Protein AF-A0A2V8K8G1-F1 (afdb_monomer_lite)

Sequence (118 aa):
LALARTTSTSCVRAWPLLHRAIEIDPKHADTQRRMADCYLKEGRVREAESMYRQAAQSIPNPDAMLYFMWGVSLENSGQSTEAVAAYERAALIEPDNPFVQQKLNALRTVTGRHLENR

pLDDT: mean 84.21, std 14.48, range [38.69, 94.62]

Secondary structure (DSSP, 8-state):
--HHHHHHHHHHHHHHHHHHHHHH-TT-HHHHHHHHHHHHHTT-HHHHHHHHHHHHHHSSS--HHHHHHHHHHHHHTT-HHHHHHHHHHHHHH-TT-HHHHHHHHHHHHHHHHHHTT-

Structure (mmCIF, N/CA/C/O backbone):
data_AF-A0A2V8K8G1-F1
#
_entry.id   AF-A0A2V8K8G1-F1
#
loop_
_atom_site.group_PDB
_atom_site.id
_atom_site.type_symbol
_atom_site.label_atom_id
_atom_site.label_alt_id
_atom_site.label_comp_id
_atom_site.label_asym_id
_atom_site.label_entity_id
_atom_site.label_seq_id
_atom_site.pdbx_PDB_ins_code
_atom_site.Cartn_x
_atom_site.Cartn_y
_atom_site.Cartn_z
_atom_site.occupancy
_atom_site.B_iso_or_equiv
_atom_site.auth_seq_id
_atom_site.auth_comp_id
_atom_site.auth_asym_id
_atom_site.auth_atom_id
_atom_site.pdbx_PDB_model_num
ATOM 1 N N . LEU A 1 1 ? 12.263 1.543 20.797 1.00 47.72 1 LEU A N 1
ATOM 2 C CA . LEU A 1 1 ? 13.186 2.252 19.869 1.00 47.72 1 LEU A CA 1
ATOM 3 C C . LEU A 1 1 ? 13.856 1.355 18.803 1.00 47.72 1 LEU A C 1
ATOM 5 O O . LEU A 1 1 ? 14.581 1.882 17.972 1.00 47.72 1 LEU A O 1
ATOM 9 N N . ALA A 1 2 ? 13.610 0.035 18.750 1.00 45.12 2 ALA A N 1
ATOM 10 C CA . ALA A 1 2 ? 14.300 -0.865 17.808 1.00 45.12 2 ALA A CA 1
ATOM 11 C C . ALA A 1 2 ? 13.682 -0.951 16.392 1.00 45.12 2 ALA A C 1
ATOM 13 O O . ALA A 1 2 ? 14.391 -1.288 15.449 1.00 45.12 2 ALA A O 1
ATOM 14 N N . LEU A 1 3 ? 12.396 -0.617 16.220 1.00 49.94 3 LEU A N 1
ATOM 15 C CA . LEU A 1 3 ? 11.688 -0.817 14.946 1.00 49.94 3 LEU A CA 1
ATOM 16 C C . LEU A 1 3 ? 12.082 0.197 13.858 1.00 49.94 3 LEU A C 1
ATOM 18 O O . LEU A 1 3 ? 12.199 -0.182 12.702 1.00 49.94 3 LEU A O 1
ATOM 22 N N . ALA A 1 4 ? 12.382 1.451 14.217 1.00 46.22 4 ALA A N 1
ATOM 23 C CA . ALA A 1 4 ? 12.773 2.481 13.244 1.00 46.22 4 ALA A CA 1
ATOM 24 C C . ALA A 1 4 ? 14.161 2.235 12.610 1.00 46.22 4 ALA A C 1
ATOM 26 O O . ALA A 1 4 ? 14.406 2.612 11.467 1.00 46.22 4 ALA A O 1
ATOM 27 N N . ARG A 1 5 ? 15.082 1.573 13.332 1.00 49.53 5 ARG A N 1
ATOM 28 C CA . ARG A 1 5 ? 16.431 1.256 12.820 1.00 49.53 5 ARG A CA 1
ATOM 29 C C . ARG A 1 5 ? 16.427 0.068 11.855 1.00 49.53 5 ARG A C 1
ATOM 31 O O . ARG A 1 5 ? 17.171 0.075 10.877 1.00 49.53 5 ARG A O 1
ATOM 38 N N . THR A 1 6 ? 15.588 -0.939 12.087 1.00 52.19 6 THR A N 1
ATOM 39 C CA . THR A 1 6 ? 15.515 -2.124 11.218 1.00 52.19 6 THR A CA 1
ATOM 40 C C . THR A 1 6 ? 14.727 -1.856 9.936 1.00 52.19 6 THR A C 1
ATOM 42 O O . THR A 1 6 ? 15.119 -2.338 8.873 1.00 52.19 6 THR A O 1
ATOM 45 N N . THR A 1 7 ? 13.676 -1.030 9.991 1.00 52.06 7 THR A N 1
ATOM 46 C CA . THR A 1 7 ? 12.877 -0.668 8.808 1.00 52.06 7 THR A CA 1
ATOM 47 C C . THR A 1 7 ? 13.649 0.218 7.834 1.00 52.06 7 THR A C 1
ATOM 49 O O . THR A 1 7 ? 13.646 -0.072 6.638 1.00 52.06 7 THR A O 1
ATOM 52 N N . SER A 1 8 ? 14.398 1.206 8.342 1.00 58.44 8 SER A N 1
ATOM 53 C CA . SER A 1 8 ? 15.313 2.033 7.539 1.00 58.44 8 SER A CA 1
ATOM 54 C C . SER A 1 8 ? 16.374 1.180 6.825 1.00 58.44 8 SER A C 1
ATOM 56 O O . SER A 1 8 ? 16.644 1.374 5.642 1.00 58.44 8 SER A O 1
ATOM 58 N N . THR A 1 9 ? 16.891 0.139 7.486 1.00 64.12 9 THR A N 1
ATOM 59 C CA . THR A 1 9 ? 17.908 -0.756 6.903 1.00 64.12 9 THR A CA 1
ATOM 60 C C . THR A 1 9 ? 17.389 -1.536 5.685 1.00 64.12 9 THR A C 1
ATOM 62 O O . THR A 1 9 ? 18.136 -1.769 4.732 1.00 64.12 9 THR A O 1
ATOM 65 N N . SER A 1 10 ? 16.108 -1.926 5.680 1.00 72.69 10 SER A N 1
ATOM 66 C CA . SER A 1 10 ? 15.501 -2.642 4.549 1.00 72.69 10 SER A CA 1
ATOM 67 C C . SER A 1 10 ? 15.336 -1.747 3.321 1.00 72.69 10 SER A C 1
ATOM 69 O O . SER A 1 10 ? 15.586 -2.205 2.209 1.00 72.69 10 SER A O 1
ATOM 71 N N . CYS A 1 11 ? 14.924 -0.493 3.510 1.00 80.25 11 CYS A N 1
ATOM 72 C CA . CYS A 1 11 ? 14.713 0.460 2.418 1.00 80.25 11 CYS A CA 1
ATOM 73 C C . CYS A 1 11 ? 16.043 0.908 1.814 1.00 80.25 11 CYS A C 1
ATOM 75 O O . CYS A 1 11 ? 16.190 0.901 0.598 1.00 80.25 11 CYS A O 1
ATOM 77 N N . VAL A 1 12 ? 17.057 1.161 2.649 1.00 81.50 12 VAL A N 1
ATOM 78 C CA . VAL A 1 12 ? 18.416 1.515 2.200 1.00 81.50 12 VAL A CA 1
ATOM 79 C C . VAL A 1 12 ? 19.011 0.448 1.275 1.00 81.50 12 VAL A C 1
ATOM 81 O O . VAL A 1 12 ? 19.647 0.782 0.280 1.00 81.50 12 VAL A O 1
ATOM 84 N N . ARG A 1 13 ? 18.775 -0.840 1.556 1.00 85.75 13 ARG A N 1
ATOM 85 C CA . ARG A 1 13 ? 19.221 -1.937 0.677 1.00 85.75 13 ARG A CA 1
ATOM 86 C C . ARG A 1 13 ? 18.334 -2.124 -0.556 1.00 85.75 13 ARG A C 1
ATOM 88 O O . ARG A 1 13 ? 18.828 -2.580 -1.582 1.00 85.75 13 ARG A O 1
ATOM 95 N N . ALA A 1 14 ? 17.045 -1.801 -0.458 1.00 86.75 14 ALA A N 1
ATOM 96 C CA . ALA A 1 14 ? 16.099 -1.936 -1.562 1.00 86.75 14 ALA A CA 1
ATOM 97 C C . ALA A 1 14 ? 16.229 -0.803 -2.593 1.00 86.75 14 ALA A C 1
ATOM 99 O O . ALA A 1 14 ? 16.064 -1.060 -3.782 1.00 86.75 14 ALA A O 1
ATOM 100 N N . TRP A 1 15 ? 16.565 0.420 -2.167 1.00 88.31 15 TRP A N 1
ATOM 101 C CA . TRP A 1 15 ? 16.602 1.609 -3.024 1.00 88.31 15 TRP A CA 1
ATOM 102 C C . TRP A 1 15 ? 17.427 1.437 -4.308 1.00 88.31 15 TRP A C 1
ATOM 104 O O . TRP A 1 15 ? 16.875 1.699 -5.376 1.00 88.31 15 TRP A O 1
ATOM 114 N N . PRO A 1 16 ? 18.683 0.944 -4.276 1.00 91.31 16 PRO A N 1
ATOM 115 C CA . PRO A 1 16 ? 19.468 0.763 -5.499 1.00 91.31 16 PRO A CA 1
ATOM 116 C C . PRO A 1 16 ? 18.820 -0.212 -6.491 1.00 91.31 16 PRO A C 1
ATOM 118 O O . PRO A 1 16 ? 18.868 0.000 -7.700 1.00 91.31 16 PRO A O 1
ATOM 121 N N . LEU A 1 17 ? 18.189 -1.275 -5.981 1.00 92.19 17 LEU A N 1
ATOM 122 C CA . LEU A 1 17 ? 17.514 -2.276 -6.808 1.00 92.19 17 LEU A CA 1
ATOM 123 C C . LEU A 1 17 ? 16.221 -1.722 -7.407 1.00 92.19 17 LEU A C 1
ATOM 125 O O . LEU A 1 17 ? 15.957 -1.942 -8.584 1.00 92.19 17 LEU A O 1
ATOM 129 N N . LEU A 1 18 ? 15.443 -0.980 -6.617 1.00 91.88 18 LEU A N 1
ATOM 130 C CA . LEU A 1 18 ? 14.206 -0.348 -7.071 1.00 91.88 18 LEU A CA 1
ATOM 131 C C . LEU A 1 18 ? 14.477 0.745 -8.112 1.00 91.88 18 LEU A C 1
ATOM 133 O O . LEU A 1 18 ? 13.767 0.808 -9.110 1.00 91.88 18 LEU A O 1
ATOM 137 N N . HIS A 1 19 ? 15.536 1.541 -7.933 1.00 91.50 19 HIS A N 1
ATOM 138 C CA . HIS A 1 19 ? 15.963 2.526 -8.929 1.00 91.50 19 HIS A CA 1
ATOM 139 C C . HIS A 1 19 ? 16.364 1.869 -10.250 1.00 91.50 19 HIS A C 1
ATOM 141 O O . HIS A 1 19 ? 15.896 2.273 -11.308 1.00 91.50 19 HIS A O 1
ATOM 147 N N . ARG A 1 20 ? 17.149 0.791 -10.202 1.00 92.62 20 ARG A N 1
ATOM 148 C CA . ARG A 1 20 ? 17.493 0.058 -11.423 1.00 92.62 20 ARG A CA 1
ATOM 149 C C . ARG A 1 20 ? 16.270 -0.595 -12.073 1.00 92.62 20 ARG A C 1
ATOM 151 O O . ARG A 1 20 ? 16.172 -0.642 -13.293 1.00 92.62 20 ARG A O 1
ATOM 158 N N . ALA A 1 21 ? 15.333 -1.104 -11.274 1.00 91.19 21 ALA A N 1
ATOM 159 C CA . ALA A 1 21 ? 14.112 -1.717 -11.787 1.00 91.19 21 ALA A CA 1
ATOM 160 C C . ALA A 1 21 ? 13.202 -0.6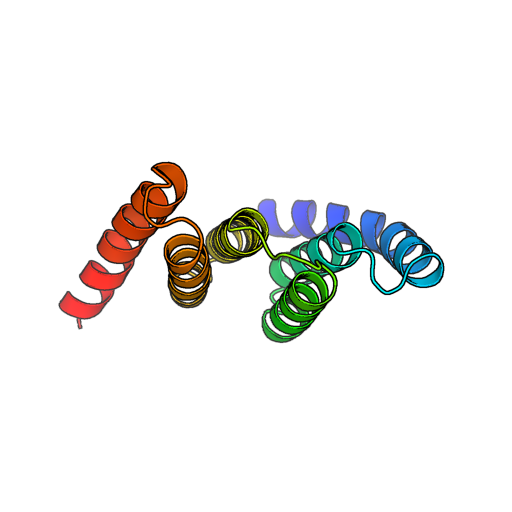93 -12.483 1.00 91.19 21 ALA A C 1
ATOM 162 O O . ALA A 1 21 ? 12.670 -0.997 -13.547 1.00 91.19 21 ALA A O 1
ATOM 163 N N . ILE A 1 22 ? 13.058 0.517 -11.928 1.00 90.56 22 ILE A N 1
ATOM 164 C CA . ILE A 1 22 ? 12.237 1.572 -12.541 1.00 90.56 22 ILE A CA 1
ATOM 165 C C . ILE A 1 22 ? 12.911 2.199 -13.771 1.00 90.56 22 ILE A C 1
ATOM 167 O O . ILE A 1 22 ? 12.218 2.700 -14.646 1.00 90.56 22 ILE A O 1
ATOM 171 N N . GLU A 1 23 ? 14.243 2.142 -13.882 1.00 91.88 23 GLU A N 1
ATOM 172 C CA . GLU A 1 23 ? 14.957 2.497 -15.120 1.00 91.88 23 GLU A CA 1
ATOM 173 C C . GLU A 1 23 ? 14.677 1.504 -16.259 1.00 91.88 23 GLU A C 1
ATOM 175 O O . GLU A 1 23 ? 14.592 1.907 -17.417 1.00 91.88 23 GLU A O 1
ATOM 180 N N . ILE A 1 24 ? 14.532 0.214 -15.937 1.00 93.56 24 ILE A N 1
ATOM 181 C CA . ILE A 1 24 ? 14.247 -0.846 -16.917 1.00 93.56 24 ILE A CA 1
ATOM 182 C C . ILE A 1 24 ? 12.778 -0.807 -17.351 1.00 93.56 24 ILE A C 1
ATOM 184 O O . ILE A 1 24 ? 12.490 -0.862 -18.544 1.00 93.56 24 ILE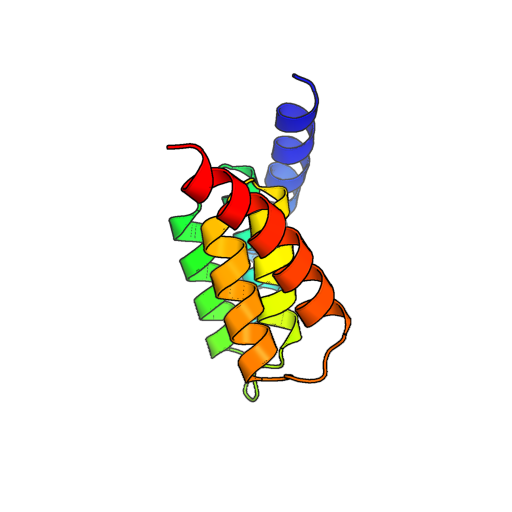 A O 1
ATOM 188 N N . ASP A 1 25 ? 11.857 -0.716 -16.390 1.00 89.69 25 ASP A N 1
ATOM 189 C CA . ASP A 1 25 ? 10.423 -0.574 -16.644 1.00 89.69 25 ASP A CA 1
ATOM 190 C C . ASP A 1 25 ? 9.825 0.515 -15.735 1.00 89.69 25 ASP A C 1
ATOM 192 O O . ASP A 1 25 ? 9.426 0.245 -14.593 1.00 89.69 25 ASP A O 1
ATOM 196 N N . PRO A 1 26 ? 9.717 1.757 -16.245 1.00 87.50 26 PRO A N 1
ATOM 197 C CA . PRO A 1 26 ? 9.175 2.884 -15.491 1.00 87.50 26 PRO A CA 1
ATOM 198 C C . PRO A 1 26 ? 7.714 2.725 -15.074 1.00 87.50 26 PRO A C 1
ATOM 200 O O . PRO A 1 26 ? 7.258 3.457 -14.196 1.00 87.50 26 PRO A O 1
ATOM 203 N N . LYS A 1 27 ? 6.971 1.809 -15.707 1.00 88.81 27 LYS A N 1
ATOM 204 C CA . LYS A 1 27 ? 5.551 1.549 -15.441 1.00 88.81 27 LYS A CA 1
ATOM 205 C C . LYS A 1 27 ? 5.342 0.239 -14.683 1.00 88.81 27 LYS A C 1
ATOM 207 O O . LYS A 1 27 ? 4.208 -0.217 -14.546 1.00 88.81 27 LYS A O 1
ATOM 212 N N . HIS A 1 28 ? 6.404 -0.366 -14.147 1.00 90.44 28 HIS A N 1
ATOM 213 C CA . HIS A 1 28 ? 6.243 -1.569 -13.348 1.00 90.44 28 HIS A CA 1
ATOM 214 C C . HIS A 1 28 ? 5.550 -1.247 -12.017 1.00 90.44 28 HIS A C 1
ATOM 216 O O . HIS A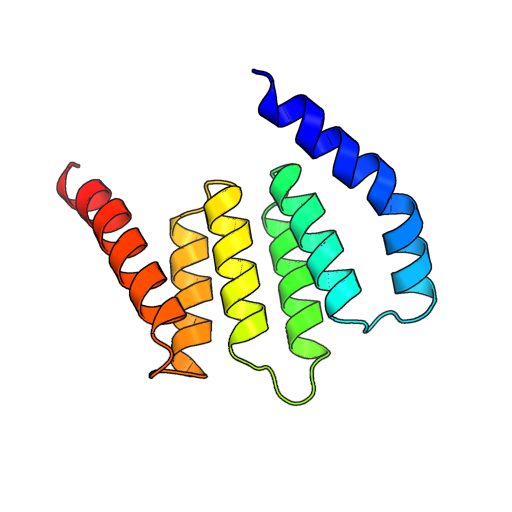 1 28 ? 6.168 -0.730 -11.080 1.00 90.44 28 HIS A O 1
ATOM 222 N N . ALA A 1 29 ? 4.262 -1.583 -11.925 1.00 90.06 29 ALA A N 1
ATOM 223 C CA . ALA A 1 29 ? 3.425 -1.259 -10.773 1.00 90.06 29 ALA A CA 1
ATOM 224 C C . ALA A 1 29 ? 3.988 -1.812 -9.451 1.00 90.06 29 ALA A C 1
ATOM 226 O O . ALA A 1 29 ? 3.932 -1.125 -8.432 1.00 90.06 29 ALA A O 1
ATOM 227 N N . ASP A 1 30 ? 4.594 -3.009 -9.451 1.00 89.44 30 ASP A N 1
ATOM 228 C CA . ASP A 1 30 ? 5.184 -3.586 -8.234 1.00 89.44 30 ASP A CA 1
ATOM 229 C C 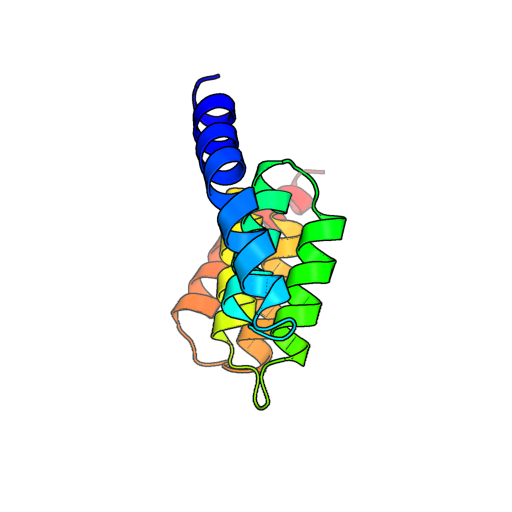. ASP A 1 30 ? 6.435 -2.820 -7.776 1.00 89.44 30 ASP A C 1
ATOM 231 O O . ASP A 1 30 ? 6.622 -2.612 -6.576 1.00 89.44 30 ASP A O 1
ATOM 235 N N . THR A 1 31 ? 7.264 -2.333 -8.709 1.00 92.44 31 THR A N 1
ATOM 236 C CA . THR A 1 31 ? 8.417 -1.479 -8.374 1.00 92.44 31 THR A CA 1
ATOM 237 C C . THR A 1 31 ? 7.942 -0.185 -7.728 1.00 92.44 31 THR A C 1
ATOM 239 O O . THR A 1 31 ? 8.403 0.164 -6.640 1.00 92.44 31 THR A O 1
ATOM 242 N N . GLN A 1 32 ? 6.983 0.498 -8.357 1.00 93.12 32 GLN A N 1
ATOM 243 C CA . GLN A 1 32 ? 6.420 1.748 -7.844 1.00 93.12 32 GLN A CA 1
ATOM 244 C C . GLN A 1 32 ? 5.786 1.542 -6.460 1.00 93.12 32 GLN A C 1
ATOM 246 O O . GLN A 1 32 ? 6.075 2.288 -5.525 1.00 93.12 32 GLN A O 1
ATOM 251 N N . ARG A 1 33 ? 5.018 0.461 -6.276 1.00 93.25 33 ARG A N 1
ATOM 252 C CA . ARG A 1 33 ? 4.440 0.064 -4.984 1.00 93.25 33 ARG A CA 1
ATOM 253 C C . ARG A 1 33 ? 5.510 -0.151 -3.905 1.00 93.25 33 ARG A C 1
ATOM 255 O O . ARG A 1 33 ? 5.379 0.350 -2.792 1.00 93.25 33 ARG A O 1
ATOM 262 N N . ARG A 1 34 ? 6.603 -0.853 -4.219 1.00 92.25 34 ARG A N 1
ATOM 263 C CA . ARG A 1 34 ? 7.712 -1.083 -3.271 1.00 92.25 34 ARG A CA 1
ATOM 264 C C . ARG A 1 34 ? 8.475 0.194 -2.921 1.00 92.25 34 ARG A C 1
ATOM 2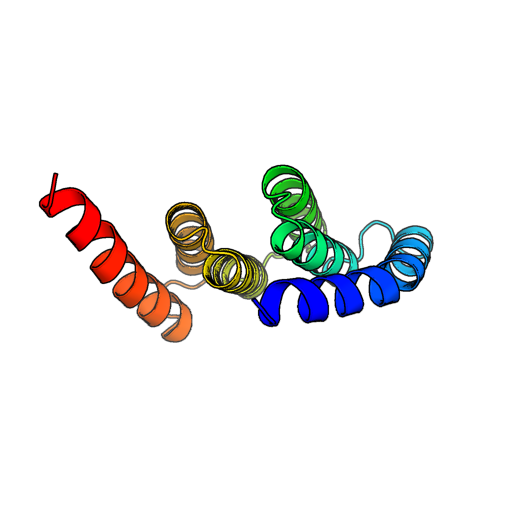66 O O . ARG A 1 34 ? 8.909 0.337 -1.778 1.00 92.25 34 ARG A O 1
ATOM 273 N N . MET A 1 35 ? 8.642 1.116 -3.870 1.00 93.12 35 MET A N 1
ATOM 274 C CA . MET A 1 35 ? 9.206 2.444 -3.591 1.00 93.12 35 MET A CA 1
ATOM 275 C C . MET A 1 35 ? 8.277 3.234 -2.662 1.00 93.12 35 MET A C 1
ATOM 277 O O . MET A 1 35 ? 8.747 3.844 -1.703 1.00 93.12 35 MET A O 1
ATOM 281 N N . ALA A 1 36 ? 6.961 3.145 -2.873 1.00 93.25 36 ALA A N 1
ATOM 282 C CA . ALA A 1 36 ? 5.966 3.749 -1.995 1.00 93.25 36 ALA A CA 1
ATOM 283 C C . ALA A 1 36 ? 6.036 3.210 -0.557 1.00 93.25 36 ALA A C 1
ATOM 285 O O . ALA A 1 36 ? 6.042 3.987 0.396 1.00 93.25 36 ALA A O 1
ATOM 286 N N . ASP A 1 37 ? 6.167 1.890 -0.392 1.00 91.94 37 ASP A N 1
ATOM 287 C CA . ASP A 1 37 ? 6.356 1.258 0.921 1.00 91.94 37 ASP A CA 1
ATOM 288 C C . ASP A 1 37 ? 7.616 1.768 1.630 1.00 91.94 37 ASP A C 1
ATOM 290 O O . ASP A 1 37 ? 7.623 1.940 2.852 1.00 91.94 37 ASP A O 1
ATOM 294 N N . CYS A 1 38 ? 8.691 2.019 0.875 1.00 91.38 38 CYS A N 1
ATOM 295 C CA . CYS A 1 38 ? 9.911 2.601 1.426 1.00 91.38 38 CYS A CA 1
ATOM 296 C C . CYS A 1 38 ? 9.682 4.042 1.892 1.00 91.38 38 CYS A C 1
ATOM 298 O O . CYS A 1 38 ? 10.068 4.382 3.009 1.00 91.38 38 CYS A O 1
ATOM 300 N N . TYR A 1 39 ? 8.981 4.856 1.100 1.00 91.38 39 TYR A N 1
ATOM 301 C CA . TYR A 1 39 ? 8.619 6.214 1.500 1.00 91.38 39 TYR A CA 1
ATOM 302 C C . TYR A 1 39 ? 7.725 6.250 2.746 1.00 91.38 39 TYR A C 1
ATOM 304 O O . TYR A 1 39 ? 7.990 7.042 3.648 1.00 91.38 39 TYR A O 1
ATOM 312 N N . LEU A 1 40 ? 6.735 5.358 2.875 1.00 89.75 40 LEU A N 1
ATOM 313 C CA . LEU A 1 40 ? 5.908 5.276 4.090 1.00 89.75 40 LEU A CA 1
ATOM 314 C C . LEU A 1 40 ? 6.733 4.943 5.333 1.00 89.75 40 LEU A C 1
ATOM 316 O O . LEU A 1 40 ? 6.542 5.553 6.382 1.00 89.75 40 LEU A O 1
ATOM 320 N N . LYS A 1 41 ? 7.694 4.022 5.214 1.00 86.81 41 LYS A N 1
ATOM 321 C CA . LYS A 1 41 ? 8.609 3.680 6.314 1.00 86.81 41 LYS A CA 1
ATOM 322 C C . LYS A 1 41 ? 9.520 4.839 6.720 1.00 86.81 41 LYS A C 1
ATOM 324 O O . LYS A 1 41 ? 9.944 4.893 7.871 1.00 86.81 41 LYS A O 1
ATOM 329 N N . GLU A 1 42 ? 9.809 5.751 5.796 1.00 86.69 42 GLU A N 1
ATOM 330 C CA . GLU A 1 42 ? 10.547 6.995 6.044 1.00 86.69 42 GLU A CA 1
ATOM 331 C C . GLU A 1 42 ? 9.641 8.143 6.540 1.00 86.69 42 GLU A C 1
ATOM 333 O O . GLU A 1 42 ? 10.133 9.237 6.802 1.00 86.69 42 GLU A O 1
ATOM 338 N N . GLY A 1 43 ? 8.324 7.926 6.672 1.00 85.81 43 GLY A N 1
ATOM 339 C CA . GLY A 1 43 ? 7.347 8.963 7.035 1.00 85.81 43 GLY A CA 1
ATOM 340 C C . GLY A 1 43 ? 6.993 9.919 5.888 1.00 85.81 43 GLY A C 1
ATOM 341 O O . GLY A 1 43 ? 6.307 10.920 6.086 1.00 85.81 43 GLY A O 1
ATOM 342 N N . ARG A 1 44 ? 7.441 9.616 4.668 1.00 89.56 44 ARG A N 1
ATOM 343 C CA . ARG A 1 44 ? 7.256 10.420 3.454 1.00 89.56 44 ARG A CA 1
ATOM 344 C C . ARG A 1 44 ? 5.946 10.054 2.759 1.00 89.56 44 ARG A C 1
ATOM 346 O O . ARG A 1 44 ? 5.913 9.464 1.681 1.00 89.56 44 ARG A O 1
ATOM 353 N N . VAL A 1 45 ? 4.839 10.370 3.427 1.00 88.31 45 VAL A N 1
ATOM 354 C CA . VAL A 1 45 ? 3.492 9.924 3.028 1.00 88.31 45 VAL A CA 1
ATOM 355 C C . VAL A 1 45 ? 3.076 10.458 1.653 1.00 88.31 45 VAL A C 1
ATOM 357 O O . VAL A 1 45 ? 2.485 9.723 0.865 1.00 88.31 45 VAL A O 1
ATOM 360 N N . ARG A 1 46 ? 3.431 11.705 1.316 1.00 90.19 46 ARG A N 1
ATOM 361 C CA . ARG A 1 46 ? 3.068 12.319 0.024 1.00 90.19 46 ARG A CA 1
ATOM 362 C C . ARG A 1 46 ? 3.772 11.648 -1.153 1.00 90.19 46 ARG A C 1
ATOM 364 O O . ARG A 1 46 ? 3.156 11.397 -2.187 1.00 90.19 46 ARG A O 1
ATOM 371 N N . GLU A 1 47 ? 5.059 11.347 -1.008 1.00 92.00 47 GLU A N 1
ATOM 372 C CA . GLU A 1 47 ? 5.826 10.641 -2.033 1.00 92.00 47 GLU A CA 1
ATOM 373 C C . GLU A 1 47 ? 5.324 9.211 -2.214 1.00 92.00 47 GLU A C 1
ATOM 375 O O . GLU A 1 47 ? 5.187 8.751 -3.349 1.00 92.00 47 GLU A O 1
ATOM 380 N N . ALA A 1 48 ? 4.964 8.538 -1.119 1.00 92.94 48 ALA A N 1
ATOM 381 C CA . ALA A 1 48 ? 4.329 7.233 -1.191 1.00 92.94 48 ALA A CA 1
ATOM 382 C C . ALA A 1 48 ? 2.998 7.271 -1.947 1.00 92.94 48 ALA A C 1
ATOM 384 O O . ALA A 1 48 ? 2.780 6.453 -2.837 1.00 92.94 48 ALA A O 1
ATOM 385 N N . GLU A 1 49 ? 2.127 8.234 -1.641 1.00 90.75 49 GLU A N 1
ATOM 386 C CA . GLU A 1 49 ? 0.858 8.406 -2.352 1.00 90.75 49 GLU A CA 1
ATOM 387 C C . GLU A 1 49 ? 1.076 8.605 -3.858 1.00 90.75 49 GLU A C 1
ATOM 389 O O . GLU A 1 49 ? 0.398 7.973 -4.669 1.00 90.75 49 GLU A O 1
ATOM 394 N N . SER A 1 50 ? 2.047 9.436 -4.247 1.00 92.75 50 SER A N 1
ATOM 395 C CA . SER A 1 50 ? 2.384 9.639 -5.660 1.00 92.75 50 SER A CA 1
ATOM 396 C C . SER A 1 50 ? 2.790 8.329 -6.344 1.00 92.75 50 SER A C 1
ATOM 398 O O . SER A 1 50 ? 2.284 8.014 -7.422 1.00 92.75 50 SER A O 1
ATOM 400 N N . MET A 1 51 ? 3.645 7.530 -5.699 1.00 93.75 51 MET A N 1
ATOM 401 C CA . MET A 1 51 ? 4.088 6.237 -6.228 1.00 93.75 51 MET A CA 1
ATOM 402 C C . MET A 1 51 ? 2.943 5.220 -6.327 1.00 93.75 51 MET A C 1
ATOM 404 O O . MET A 1 51 ? 2.801 4.554 -7.350 1.00 93.75 51 MET A O 1
ATOM 408 N N . TYR A 1 52 ? 2.074 5.140 -5.316 1.00 93.75 52 TYR A N 1
ATOM 409 C CA . TYR A 1 52 ? 0.885 4.284 -5.350 1.00 93.75 52 TYR A CA 1
ATOM 410 C C . TYR A 1 52 ? -0.093 4.680 -6.462 1.00 93.75 52 TYR A C 1
ATOM 412 O O . TYR A 1 52 ? -0.655 3.815 -7.136 1.00 93.75 52 TYR A O 1
ATOM 420 N N . ARG A 1 53 ? -0.278 5.982 -6.705 1.00 90.44 53 ARG A N 1
ATOM 421 C CA . ARG A 1 53 ? -1.113 6.467 -7.813 1.00 90.44 53 ARG A CA 1
ATOM 422 C C . ARG A 1 53 ? -0.521 6.121 -9.175 1.00 90.44 53 ARG A C 1
ATOM 424 O O . ARG A 1 53 ? -1.275 5.728 -10.060 1.00 90.44 53 ARG A O 1
ATOM 431 N N . GLN A 1 54 ? 0.794 6.240 -9.340 1.00 91.12 54 GLN A N 1
ATOM 432 C CA . GLN A 1 54 ? 1.473 5.828 -10.573 1.00 91.12 54 GLN A CA 1
ATOM 433 C C . GLN A 1 54 ? 1.352 4.316 -10.802 1.00 91.12 54 GLN A C 1
ATOM 435 O O . GLN A 1 54 ? 1.065 3.896 -11.925 1.00 91.12 54 GLN A O 1
ATOM 440 N N . ALA A 1 55 ? 1.453 3.515 -9.734 1.00 91.44 55 ALA A N 1
ATOM 441 C CA . ALA A 1 55 ? 1.229 2.072 -9.802 1.00 91.44 55 ALA A CA 1
ATOM 442 C C . ALA A 1 55 ? -0.185 1.760 -10.297 1.00 91.44 55 ALA A C 1
ATOM 444 O O . ALA A 1 55 ? -0.348 0.974 -11.225 1.00 91.44 55 ALA A O 1
ATOM 445 N N . ALA A 1 56 ? -1.198 2.444 -9.758 1.00 89.00 56 ALA A N 1
ATOM 446 C CA . ALA A 1 56 ? -2.589 2.248 -10.164 1.00 89.00 56 ALA A CA 1
ATOM 447 C C . ALA A 1 56 ? -2.840 2.641 -11.627 1.00 89.00 56 ALA A C 1
ATOM 449 O O . ALA A 1 56 ? -3.576 1.958 -12.329 1.00 89.00 56 ALA A O 1
ATOM 450 N N . GLN A 1 57 ? -2.202 3.713 -12.105 1.00 89.06 57 GLN A N 1
ATOM 451 C CA . GLN A 1 57 ? -2.303 4.159 -13.501 1.00 89.06 57 GLN A CA 1
ATOM 452 C C . GLN A 1 57 ? -1.611 3.218 -14.492 1.00 89.06 57 GLN A C 1
ATOM 454 O O . GLN A 1 57 ? -1.931 3.236 -15.679 1.00 89.06 57 GLN A O 1
ATOM 459 N N . SER A 1 58 ? -0.647 2.427 -14.022 1.00 86.62 58 SER A N 1
ATOM 460 C CA . SER A 1 58 ? 0.117 1.512 -14.869 1.00 86.62 58 SER A CA 1
ATOM 461 C C . SER A 1 58 ? -0.577 0.161 -15.062 1.00 86.62 58 SER A C 1
ATOM 463 O O . SER A 1 58 ? -0.199 -0.593 -15.957 1.00 86.62 58 SER A O 1
ATOM 465 N N . ILE A 1 59 ? -1.602 -0.145 -14.259 1.00 83.00 59 ILE A N 1
ATOM 466 C CA . ILE A 1 59 ? -2.385 -1.378 -14.368 1.00 83.00 59 ILE A CA 1
ATOM 467 C C . ILE A 1 59 ? -3.582 -1.122 -15.304 1.00 83.00 59 ILE A C 1
ATOM 469 O O . ILE A 1 59 ? -4.427 -0.287 -14.988 1.00 83.00 59 ILE A O 1
ATOM 473 N N . PRO A 1 60 ? -3.705 -1.844 -16.437 1.00 75.31 60 PRO A N 1
ATOM 474 C CA . PRO A 1 60 ? -4.796 -1.647 -17.401 1.00 75.31 60 PRO A CA 1
ATOM 475 C C . PRO A 1 60 ? -6.199 -1.933 -16.845 1.00 75.31 60 PRO A C 1
ATOM 477 O O . PRO A 1 60 ? -7.188 -1.467 -17.403 1.00 75.31 60 PRO A O 1
ATOM 480 N N . ASN A 1 61 ? -6.284 -2.703 -15.759 1.00 76.62 61 ASN A N 1
ATOM 481 C CA . ASN A 1 61 ? -7.501 -2.964 -15.003 1.00 76.62 61 ASN A CA 1
ATOM 482 C C . ASN A 1 61 ? -7.136 -3.042 -13.511 1.00 76.62 61 ASN A C 1
ATOM 484 O O . ASN A 1 61 ? -6.678 -4.098 -13.068 1.00 76.62 61 ASN A O 1
ATOM 488 N N . PRO A 1 62 ? -7.199 -1.926 -12.767 1.00 68.44 62 PRO A N 1
ATOM 489 C CA . PRO A 1 62 ? -6.770 -1.905 -11.377 1.00 68.44 62 PRO A CA 1
ATOM 490 C C . PRO A 1 62 ? -7.658 -2.841 -10.553 1.00 68.44 62 PRO A C 1
ATOM 492 O O . PRO A 1 62 ? -8.853 -2.596 -10.403 1.00 68.44 62 PRO A O 1
ATOM 495 N N . ASP A 1 63 ? -7.070 -3.918 -10.031 1.00 76.81 63 ASP A N 1
ATOM 496 C CA . ASP A 1 63 ? -7.747 -4.783 -9.073 1.00 76.81 63 ASP A CA 1
ATOM 497 C C . ASP A 1 63 ? -7.833 -4.095 -7.698 1.00 76.81 63 ASP A C 1
ATOM 499 O O . ASP A 1 63 ? -7.142 -3.108 -7.405 1.00 76.81 63 ASP A O 1
ATOM 503 N N . ALA A 1 64 ? -8.698 -4.608 -6.823 1.00 89.19 64 ALA A N 1
ATOM 504 C CA . ALA A 1 64 ? -8.802 -4.088 -5.463 1.00 89.19 64 ALA A CA 1
ATOM 505 C C . ALA A 1 64 ? -7.505 -4.298 -4.657 1.00 89.19 64 ALA A C 1
ATOM 507 O O . ALA A 1 64 ? -7.278 -3.598 -3.664 1.00 89.19 64 ALA A O 1
ATOM 508 N N . MET A 1 65 ? -6.640 -5.229 -5.080 1.00 89.94 65 MET A N 1
ATOM 509 C CA . MET A 1 65 ? -5.438 -5.637 -4.358 1.00 89.94 65 MET A CA 1
ATOM 510 C C . MET A 1 65 ? -4.453 -4.485 -4.205 1.00 89.94 65 MET A C 1
ATOM 512 O O . MET A 1 65 ? -3.918 -4.302 -3.114 1.00 89.94 65 MET A O 1
ATOM 516 N N . LEU A 1 66 ? -4.227 -3.666 -5.237 1.00 91.81 66 LEU A N 1
ATOM 517 C CA . LEU A 1 66 ? -3.285 -2.549 -5.106 1.00 91.81 66 LEU A CA 1
ATOM 518 C C . LEU A 1 66 ? -3.733 -1.544 -4.032 1.00 91.81 66 LEU A C 1
ATOM 520 O O . LEU A 1 66 ? -2.922 -1.114 -3.207 1.00 91.81 66 LEU A O 1
ATOM 524 N N . TYR A 1 67 ? -5.019 -1.188 -4.013 1.00 93.56 67 TYR A N 1
ATOM 525 C CA . TYR A 1 67 ? -5.579 -0.283 -3.006 1.00 93.56 67 TYR A CA 1
ATOM 526 C C . TYR A 1 67 ? -5.618 -0.925 -1.616 1.00 93.56 67 TYR A C 1
ATOM 528 O O . TYR A 1 67 ? -5.348 -0.252 -0.622 1.00 93.56 67 TYR A O 1
ATOM 536 N N . PHE A 1 68 ? -5.875 -2.232 -1.542 1.00 94.06 68 PHE A N 1
ATOM 537 C CA . PHE A 1 68 ? -5.785 -2.992 -0.299 1.00 94.06 68 PHE A CA 1
ATOM 538 C C . PHE A 1 68 ? -4.356 -2.994 0.259 1.00 94.06 68 PHE A C 1
ATOM 540 O O . PHE A 1 68 ? -4.152 -2.672 1.427 1.00 94.06 68 PHE A O 1
ATOM 547 N N . MET A 1 69 ? -3.350 -3.284 -0.572 1.00 92.69 69 MET A N 1
ATOM 548 C CA . MET A 1 69 ? -1.939 -3.250 -0.178 1.00 92.69 69 MET A CA 1
ATOM 549 C C . MET A 1 69 ? -1.508 -1.848 0.252 1.00 92.69 69 MET A C 1
ATOM 551 O O . MET A 1 69 ? -0.797 -1.710 1.245 1.00 92.69 69 MET A O 1
ATOM 555 N N . TRP A 1 70 ? -1.983 -0.811 -0.441 1.00 94.12 70 TRP A N 1
ATOM 556 C CA . TRP A 1 70 ? -1.760 0.570 -0.026 1.00 94.12 70 TRP A CA 1
ATOM 557 C C . TRP A 1 70 ? -2.340 0.839 1.369 1.00 94.12 70 TRP A C 1
ATOM 559 O O . TRP A 1 70 ? -1.633 1.360 2.233 1.00 94.12 70 TRP A O 1
ATOM 569 N N . GLY A 1 71 ? -3.583 0.421 1.625 1.00 94.31 71 GLY A N 1
ATOM 570 C CA . GLY A 1 71 ? -4.215 0.526 2.942 1.00 94.31 71 GLY A CA 1
ATOM 571 C C . GLY A 1 71 ? -3.426 -0.196 4.036 1.00 94.31 71 GLY A C 1
ATOM 572 O O . GLY A 1 71 ? -3.174 0.385 5.091 1.00 94.31 71 GLY A O 1
ATOM 573 N N . VAL A 1 72 ? -2.949 -1.415 3.763 1.00 93.25 72 VAL A N 1
ATOM 574 C CA . VAL A 1 72 ? -2.107 -2.188 4.693 1.00 93.25 72 VAL A CA 1
ATOM 575 C C . VAL A 1 72 ? -0.807 -1.450 5.001 1.00 93.25 72 VAL A C 1
ATOM 577 O O . VAL A 1 72 ? -0.400 -1.359 6.160 1.00 93.25 72 VAL A O 1
ATOM 580 N N . SER A 1 73 ? -0.141 -0.905 3.986 1.00 91.44 73 SER A N 1
ATOM 581 C CA . SER A 1 73 ? 1.105 -0.168 4.188 1.00 91.44 73 SER A CA 1
ATOM 582 C C . SER A 1 73 ? 0.891 1.132 4.967 1.00 91.44 73 SER A C 1
ATOM 584 O O . SER A 1 73 ? 1.703 1.454 5.836 1.00 91.44 73 SER A O 1
ATOM 586 N N . LEU A 1 74 ? -0.215 1.843 4.725 1.00 92.25 74 LEU A N 1
ATOM 587 C CA . LEU A 1 74 ? -0.596 3.037 5.484 1.00 92.25 74 LEU A CA 1
ATOM 588 C C . LEU A 1 74 ? -0.895 2.706 6.952 1.00 92.25 74 LEU A C 1
ATOM 590 O O . LEU A 1 74 ? -0.349 3.360 7.841 1.00 92.25 74 LEU A O 1
ATOM 594 N N . GLU A 1 75 ? -1.668 1.648 7.207 1.00 91.25 75 GLU A N 1
ATOM 595 C CA . GLU A 1 75 ? -1.965 1.129 8.549 1.00 91.25 75 GLU A CA 1
ATOM 596 C C . GLU A 1 75 ? -0.670 0.799 9.304 1.00 91.25 75 GLU A C 1
ATOM 598 O O . GLU A 1 75 ? -0.459 1.272 10.421 1.00 91.25 75 GLU A O 1
ATOM 603 N N . ASN A 1 76 ? 0.256 0.085 8.657 1.00 87.94 76 ASN A N 1
ATOM 604 C CA . ASN A 1 76 ? 1.562 -0.253 9.228 1.00 87.94 76 ASN A CA 1
ATOM 605 C C . ASN A 1 76 ? 2.446 0.977 9.500 1.00 87.94 76 ASN A C 1
ATOM 607 O O . ASN A 1 76 ? 3.306 0.928 10.379 1.00 87.94 76 ASN A O 1
ATOM 611 N N . SER A 1 77 ? 2.255 2.070 8.755 1.00 85.62 77 SER A N 1
ATOM 612 C CA . SER A 1 77 ? 2.924 3.356 9.002 1.00 85.62 77 SER A CA 1
ATOM 613 C C . SER A 1 77 ? 2.207 4.254 10.019 1.00 85.62 77 SER A C 1
ATOM 615 O O . SER A 1 77 ? 2.704 5.335 10.320 1.00 85.62 77 SER A O 1
ATOM 617 N N . GLY A 1 78 ? 1.065 3.823 10.567 1.00 88.00 78 GLY A N 1
ATOM 618 C CA . GLY A 1 78 ? 0.268 4.591 11.530 1.00 88.00 78 GLY A CA 1
ATOM 619 C C . GLY A 1 78 ? -0.715 5.593 10.910 1.00 88.00 78 GLY A C 1
ATOM 620 O O . GLY A 1 78 ? -1.459 6.245 11.644 1.00 88.00 78 GLY A O 1
ATOM 621 N N . GLN A 1 79 ? -0.794 5.673 9.580 1.00 88.00 79 GLN A N 1
ATOM 622 C CA . GLN A 1 79 ? -1.663 6.593 8.836 1.00 88.00 79 GLN A CA 1
ATOM 623 C C . GLN A 1 79 ? -3.079 6.019 8.698 1.00 88.00 79 GLN A C 1
ATOM 625 O O . GLN A 1 79 ? -3.526 5.636 7.618 1.00 88.00 79 GLN A O 1
ATOM 630 N N . SER A 1 80 ? -3.774 5.892 9.832 1.00 88.81 80 SER A N 1
ATOM 631 C CA . SER A 1 80 ? -5.051 5.166 9.918 1.00 88.81 80 SER A CA 1
ATOM 632 C C . SER A 1 80 ? -6.174 5.809 9.095 1.00 88.81 80 SER A C 1
ATOM 634 O O . SER A 1 80 ? -6.981 5.093 8.508 1.00 88.81 80 SER A O 1
ATOM 636 N N . THR A 1 81 ? -6.225 7.142 9.014 1.00 88.81 81 THR A N 1
ATOM 637 C CA . THR A 1 81 ? -7.251 7.867 8.243 1.00 88.81 81 THR A CA 1
ATOM 638 C C . THR A 1 81 ? -7.077 7.637 6.742 1.00 88.81 81 THR A C 1
ATOM 640 O O . THR A 1 81 ? -8.030 7.312 6.038 1.00 88.81 81 THR A O 1
ATOM 643 N N . GLU A 1 82 ? -5.846 7.750 6.248 1.00 89.50 82 GLU A N 1
ATOM 644 C CA . GLU A 1 82 ? -5.507 7.491 4.852 1.00 89.50 82 GLU A CA 1
ATOM 645 C C 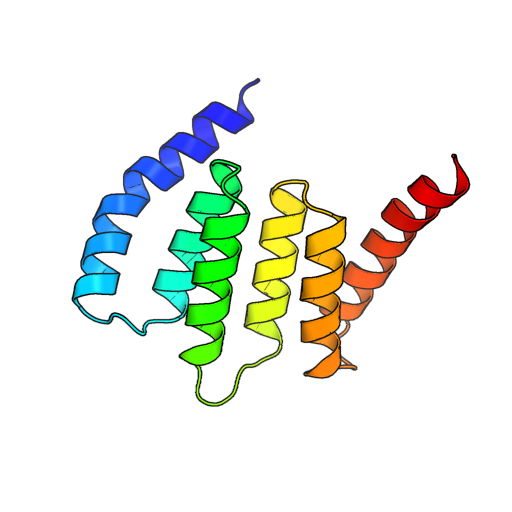. GLU A 1 82 ? -5.688 6.008 4.505 1.00 89.50 82 GLU A C 1
ATOM 647 O O . GLU A 1 82 ? -6.137 5.687 3.403 1.00 89.50 82 GLU A O 1
ATOM 652 N N . ALA A 1 83 ? -5.391 5.101 5.444 1.00 92.62 83 ALA A N 1
ATOM 653 C CA . ALA A 1 83 ? -5.614 3.669 5.264 1.00 92.62 83 ALA A CA 1
ATOM 654 C C . ALA A 1 83 ? -7.098 3.360 5.017 1.00 92.62 83 ALA A C 1
ATOM 656 O O . ALA A 1 83 ? -7.410 2.604 4.099 1.00 92.62 83 ALA A O 1
ATOM 657 N N . VAL A 1 84 ? -8.015 3.981 5.775 1.00 93.19 84 VAL A N 1
ATOM 658 C CA . VAL A 1 84 ? -9.467 3.849 5.546 1.00 93.19 84 VAL A CA 1
ATOM 659 C C . VAL A 1 84 ? -9.828 4.272 4.124 1.00 93.19 84 VAL A C 1
ATOM 661 O O . VAL A 1 84 ? -10.471 3.500 3.421 1.00 93.19 84 VAL A O 1
ATOM 664 N N . ALA A 1 85 ? -9.354 5.431 3.661 1.00 91.50 85 ALA A N 1
ATOM 665 C CA . ALA A 1 85 ? -9.638 5.904 2.305 1.00 91.50 85 ALA A CA 1
ATOM 666 C C . ALA A 1 85 ? -9.101 4.950 1.215 1.00 91.50 85 ALA A C 1
ATOM 668 O O . ALA A 1 85 ? -9.745 4.750 0.182 1.00 91.50 85 ALA A O 1
ATOM 669 N N . ALA A 1 86 ? -7.932 4.338 1.429 1.00 92.44 86 ALA A N 1
ATOM 670 C CA . ALA A 1 86 ? -7.382 3.342 0.511 1.00 92.44 86 ALA A CA 1
ATOM 671 C C . ALA A 1 86 ? -8.228 2.056 0.489 1.00 92.44 86 ALA A C 1
ATOM 673 O O . ALA A 1 86 ? -8.580 1.572 -0.587 1.00 92.44 86 ALA A O 1
ATOM 674 N N . TYR A 1 87 ? -8.630 1.543 1.653 1.00 94.62 87 TYR A N 1
ATOM 675 C CA . TYR A 1 87 ? -9.511 0.378 1.727 1.00 94.62 87 TYR A CA 1
ATOM 676 C C . TYR A 1 87 ? -10.918 0.655 1.174 1.00 94.62 87 TYR A C 1
ATOM 678 O O . TYR A 1 87 ? -11.514 -0.229 0.569 1.00 94.62 87 TYR A O 1
ATOM 686 N N . GLU A 1 88 ? -11.441 1.876 1.309 1.00 93.62 88 GLU A N 1
ATOM 687 C CA . GLU A 1 88 ? -12.710 2.277 0.686 1.00 93.62 88 GLU A CA 1
ATOM 688 C C . GLU A 1 88 ? -12.625 2.204 -0.839 1.00 93.62 88 GLU A C 1
ATOM 690 O O . GLU A 1 88 ? -13.533 1.679 -1.477 1.00 93.62 88 GLU A O 1
ATOM 695 N N . ARG A 1 89 ? -11.508 2.641 -1.435 1.00 92.06 89 ARG A N 1
ATOM 696 C CA . ARG A 1 89 ? -11.276 2.470 -2.879 1.00 92.06 89 ARG A CA 1
ATOM 697 C C . ARG A 1 89 ? -11.199 1.000 -3.282 1.00 92.06 89 ARG A C 1
ATOM 699 O O . ARG A 1 89 ? -11.763 0.643 -4.310 1.00 92.06 89 ARG A O 1
ATOM 706 N N . ALA A 1 90 ? -10.557 0.153 -2.477 1.00 93.25 90 ALA A N 1
ATOM 707 C CA . ALA A 1 90 ? -10.549 -1.292 -2.714 1.00 93.25 90 ALA A CA 1
ATOM 708 C C . ALA A 1 90 ? -11.975 -1.878 -2.677 1.00 93.25 90 ALA A C 1
ATOM 710 O O . ALA A 1 90 ? -12.341 -2.650 -3.558 1.00 93.25 90 ALA A O 1
ATOM 711 N N . ALA A 1 91 ? -12.805 -1.451 -1.720 1.00 93.75 91 ALA A N 1
ATOM 712 C CA . ALA A 1 91 ? -14.193 -1.898 -1.584 1.00 93.75 91 ALA A CA 1
ATOM 713 C C . ALA A 1 91 ? -15.107 -1.406 -2.719 1.00 93.75 91 ALA A C 1
ATOM 715 O O . ALA A 1 91 ? -16.102 -2.054 -3.022 1.00 93.75 91 ALA A O 1
ATOM 716 N N . LEU A 1 92 ? -14.790 -0.278 -3.363 1.00 92.94 92 LEU A N 1
ATOM 717 C CA . LEU A 1 92 ? -15.513 0.163 -4.562 1.00 92.94 92 LEU A CA 1
ATOM 718 C C . LEU A 1 92 ? -15.268 -0.760 -5.765 1.00 92.94 92 LEU A C 1
ATOM 720 O O . LEU A 1 92 ? -16.130 -0.851 -6.634 1.00 92.94 92 LEU A O 1
ATOM 724 N N . ILE A 1 93 ? -14.106 -1.419 -5.822 1.00 90.75 93 ILE A N 1
ATOM 725 C CA . ILE A 1 93 ? -13.735 -2.339 -6.907 1.00 90.75 93 ILE A CA 1
ATOM 726 C C . ILE A 1 93 ? -14.234 -3.756 -6.595 1.00 90.75 93 ILE A C 1
ATOM 728 O O . ILE A 1 93 ? -14.851 -4.392 -7.445 1.00 90.75 93 ILE A O 1
ATOM 732 N N . GLU A 1 94 ? -14.013 -4.233 -5.367 1.00 92.06 94 GLU A N 1
ATOM 733 C CA . GLU A 1 94 ? -14.476 -5.538 -4.885 1.00 92.06 94 GLU A CA 1
ATOM 734 C C . GLU A 1 94 ? -15.290 -5.383 -3.586 1.00 92.06 94 GLU A C 1
ATOM 736 O O . GLU A 1 94 ? -14.755 -5.561 -2.485 1.00 92.06 94 GLU A O 1
ATOM 741 N N . PRO A 1 95 ? -16.593 -5.063 -3.680 1.00 90.56 95 PRO A N 1
ATOM 742 C CA . PRO A 1 95 ? -17.430 -4.813 -2.503 1.00 90.56 95 PRO A CA 1
ATOM 743 C C . PRO A 1 95 ? -17.598 -6.048 -1.614 1.00 90.56 95 PRO A C 1
ATOM 745 O O . PRO A 1 95 ? -17.676 -5.916 -0.391 1.00 90.56 95 PRO A O 1
ATOM 748 N N . ASP A 1 96 ? -17.574 -7.239 -2.212 1.00 90.50 96 ASP A N 1
ATOM 749 C CA . ASP A 1 96 ? -17.775 -8.513 -1.521 1.00 90.50 96 ASP A CA 1
ATOM 750 C C . ASP A 1 96 ? -16.474 -9.125 -0.975 1.00 90.50 96 ASP A C 1
ATOM 752 O O . ASP A 1 96 ? -16.489 -10.238 -0.451 1.00 90.50 96 ASP A O 1
ATOM 756 N N . ASN A 1 97 ? -15.334 -8.425 -1.072 1.00 91.19 97 ASN A N 1
ATOM 757 C CA . ASN A 1 97 ? -14.065 -8.935 -0.559 1.00 91.19 97 ASN A CA 1
ATOM 758 C C . ASN A 1 97 ? -14.052 -8.904 0.987 1.00 91.19 97 ASN A C 1
ATOM 760 O O . ASN A 1 97 ? -13.960 -7.824 1.589 1.00 91.19 97 ASN A O 1
ATOM 764 N N . PRO A 1 98 ? -14.086 -10.067 1.669 1.00 92.44 98 PRO A N 1
ATOM 765 C CA . PRO A 1 98 ? -14.219 -10.113 3.123 1.00 92.44 98 PRO A CA 1
ATOM 766 C C . PRO A 1 98 ? -12.994 -9.538 3.842 1.00 92.44 98 PRO A C 1
ATOM 768 O O . PRO A 1 98 ? -13.133 -8.983 4.931 1.00 92.44 98 PRO A O 1
ATOM 771 N N . PHE A 1 99 ? -11.804 -9.613 3.235 1.00 92.19 99 PHE A N 1
ATOM 772 C CA . PHE A 1 99 ? -10.581 -9.062 3.819 1.00 92.19 99 PHE A CA 1
ATOM 773 C C . PHE A 1 99 ? -10.612 -7.532 3.840 1.00 92.19 99 PHE A C 1
ATOM 775 O O . PHE A 1 99 ? -10.247 -6.921 4.847 1.00 92.19 99 PHE A O 1
ATOM 782 N N . VAL A 1 100 ? -11.094 -6.909 2.759 1.00 92.62 100 VAL A N 1
ATOM 783 C CA . VAL A 1 100 ? -11.261 -5.450 2.681 1.00 92.62 100 VAL A CA 1
ATOM 784 C C . VAL A 1 100 ? -12.291 -4.984 3.713 1.00 92.62 100 VAL A C 1
ATOM 786 O O . VAL A 1 100 ? -12.019 -4.063 4.486 1.00 92.62 100 VAL A O 1
ATOM 789 N N . GLN A 1 101 ? -13.441 -5.660 3.793 1.00 92.75 101 GLN A N 1
ATOM 790 C CA . GLN A 1 101 ? -14.499 -5.312 4.747 1.00 92.75 101 GLN A CA 1
ATOM 791 C C . GLN A 1 101 ? -14.048 -5.480 6.202 1.00 92.75 101 GLN A C 1
ATOM 793 O O . GLN A 1 101 ? -14.305 -4.616 7.044 1.00 92.75 101 GLN A O 1
ATOM 798 N N . GLN A 1 102 ? -13.317 -6.555 6.506 1.00 94.38 102 GLN A N 1
ATOM 799 C CA . GLN A 1 102 ? -12.745 -6.773 7.831 1.00 94.38 102 GLN A CA 1
ATOM 800 C C . GLN A 1 102 ? -11.805 -5.627 8.228 1.00 94.38 102 GLN A C 1
ATOM 802 O O . GLN A 1 102 ? -11.902 -5.113 9.346 1.00 94.38 102 GLN A O 1
ATOM 807 N N . LYS A 1 103 ? -10.918 -5.205 7.317 1.00 93.44 103 LYS A N 1
ATOM 808 C CA . LYS A 1 103 ? -9.993 -4.091 7.554 1.00 93.44 103 LYS A CA 1
ATOM 809 C C . LYS A 1 103 ? -10.723 -2.768 7.771 1.00 93.44 103 LYS A C 1
ATOM 811 O O . LYS A 1 103 ? -10.426 -2.081 8.749 1.00 93.44 103 LYS A O 1
ATOM 816 N N . LEU A 1 104 ? -11.717 -2.445 6.940 1.00 91.06 104 LEU A N 1
ATOM 817 C CA . LEU A 1 104 ? -12.535 -1.238 7.100 1.00 91.06 104 LEU A CA 1
ATOM 818 C C . LEU A 1 104 ? -13.270 -1.209 8.437 1.00 91.06 104 LEU A C 1
ATOM 820 O O . LEU A 1 104 ? -13.207 -0.204 9.141 1.00 91.06 104 LEU A O 1
ATOM 824 N N . ASN A 1 105 ? -13.932 -2.302 8.814 1.00 91.44 105 ASN A N 1
ATOM 825 C CA . ASN A 1 105 ? -14.680 -2.379 10.068 1.00 91.44 105 ASN A CA 1
ATOM 826 C C . ASN A 1 105 ? -13.762 -2.229 11.287 1.00 91.44 105 ASN A C 1
ATOM 828 O O . ASN A 1 105 ? -14.085 -1.484 12.218 1.00 91.44 105 ASN A O 1
ATOM 832 N N . ALA A 1 106 ? -12.597 -2.882 11.268 1.00 91.00 106 ALA A N 1
ATOM 833 C CA . ALA A 1 106 ? -11.604 -2.756 12.329 1.00 91.00 106 ALA A CA 1
ATOM 834 C C . ALA A 1 106 ? -11.109 -1.306 12.463 1.00 91.00 106 ALA A C 1
ATOM 836 O O . ALA A 1 106 ? -11.161 -0.729 13.551 1.00 91.00 106 ALA A O 1
ATOM 837 N N . LEU A 1 107 ? -10.698 -0.686 11.354 1.00 87.56 107 LEU A N 1
ATOM 838 C CA . LEU A 1 107 ? -10.150 0.671 11.361 1.00 87.56 107 LEU A CA 1
ATOM 839 C C . LEU A 1 107 ? -11.195 1.736 11.675 1.00 87.56 107 LEU A C 1
ATOM 841 O O . LEU A 1 107 ? -10.893 2.636 12.454 1.00 87.56 107 LEU A O 1
ATOM 845 N N . ARG A 1 108 ? -12.419 1.632 11.146 1.00 86.19 108 ARG A N 1
ATOM 846 C CA . ARG A 1 108 ? -13.531 2.547 11.462 1.00 86.19 108 ARG A CA 1
ATOM 847 C C . ARG A 1 108 ? -13.939 2.468 12.925 1.00 86.19 108 ARG A C 1
ATOM 849 O O . ARG A 1 108 ? -14.249 3.492 13.517 1.00 86.19 108 ARG A O 1
ATOM 856 N N . THR A 1 109 ? -13.880 1.287 13.539 1.00 84.69 109 THR A N 1
ATOM 857 C CA . THR A 1 109 ? -14.131 1.155 14.982 1.00 84.69 109 THR A CA 1
ATOM 858 C C . THR A 1 109 ? -13.067 1.897 15.793 1.00 84.69 109 THR A C 1
ATOM 860 O O . THR A 1 109 ? -13.388 2.573 16.766 1.00 84.69 109 THR A O 1
ATOM 863 N N . VAL A 1 110 ? -11.797 1.803 15.391 1.00 78.69 110 VAL A N 1
ATOM 864 C CA . VAL A 1 110 ? -10.684 2.484 16.072 1.00 78.69 110 VAL A CA 1
ATOM 865 C C . VAL A 1 110 ? -10.712 4.000 15.832 1.00 78.69 110 VAL A C 1
ATOM 867 O O . VAL A 1 110 ? -10.585 4.773 16.778 1.00 78.69 110 VAL A O 1
ATOM 870 N N . THR A 1 111 ? -10.919 4.442 14.590 1.00 72.25 111 THR A N 1
ATOM 871 C CA . THR A 1 111 ? -10.959 5.870 14.219 1.00 72.25 111 THR A CA 1
ATOM 872 C C . THR A 1 111 ? -12.252 6.559 14.663 1.00 72.25 111 THR A C 1
ATOM 874 O O . THR A 1 111 ? -12.192 7.688 15.141 1.00 72.25 111 THR A O 1
ATOM 877 N N . GLY A 1 112 ? -13.400 5.880 14.609 1.00 67.19 112 GLY A N 1
ATOM 878 C CA . GLY A 1 112 ? -14.687 6.374 15.110 1.00 67.19 112 GLY A CA 1
ATOM 879 C C . GLY A 1 112 ? -14.692 6.586 16.626 1.00 67.19 112 GLY A C 1
ATOM 880 O O . GLY A 1 112 ? -15.075 7.659 17.086 1.00 67.19 112 GLY A O 1
ATOM 881 N N . ARG A 1 113 ? -14.121 5.651 17.405 1.00 56.75 113 ARG A N 1
ATOM 882 C CA . ARG A 1 113 ? -13.916 5.836 18.859 1.00 56.75 113 ARG A CA 1
ATOM 883 C C . ARG A 1 113 ? -12.993 7.009 19.198 1.00 56.75 113 ARG A C 1
ATOM 885 O O . ARG A 1 113 ? -13.079 7.556 20.295 1.00 56.75 113 ARG A O 1
ATOM 892 N N . HIS A 1 114 ? -12.090 7.384 18.292 1.00 49.25 114 HIS A N 1
ATOM 893 C CA . HIS A 1 114 ? -11.232 8.556 18.468 1.00 49.25 114 HIS A CA 1
ATOM 894 C C . HIS A 1 114 ? -11.956 9.881 18.193 1.00 49.25 114 HIS A C 1
ATOM 896 O O . HIS A 1 114 ? -11.540 10.902 18.740 1.00 49.25 114 HIS A O 1
ATOM 902 N N . LEU A 1 115 ? -13.022 9.878 17.385 1.00 44.12 115 LEU A N 1
ATOM 903 C CA . LEU A 1 115 ? -13.840 11.064 17.112 1.00 44.12 115 LEU A CA 1
ATOM 904 C C . LEU A 1 115 ? -14.930 11.283 18.172 1.00 44.12 115 LEU A C 1
ATOM 906 O O . LEU A 1 115 ? -15.254 12.429 18.451 1.00 44.12 115 LEU A O 1
ATOM 910 N N . GLU A 1 116 ? -15.440 10.219 18.799 1.00 44.50 116 GLU A N 1
ATOM 911 C CA . GLU A 1 116 ? -16.429 10.310 19.892 1.00 44.50 116 GLU A CA 1
ATOM 912 C C . GLU A 1 116 ? -15.831 10.744 21.247 1.00 44.50 116 GLU A C 1
ATOM 914 O O . GLU A 1 116 ? -16.573 11.115 22.149 1.00 44.50 116 GLU A O 1
ATOM 919 N N . ASN A 1 117 ? -14.501 10.718 21.406 1.00 38.69 117 ASN A N 1
ATOM 920 C CA . ASN A 1 117 ? -13.797 11.092 22.646 1.00 38.69 117 ASN A CA 1
ATOM 921 C C . ASN A 1 117 ? -13.116 12.477 22.582 1.00 38.69 117 ASN A C 1
ATOM 923 O O . ASN A 1 117 ? -12.099 12.700 23.245 1.00 38.69 117 ASN A O 1
ATOM 927 N N . ARG A 1 118 ? -13.634 13.398 21.767 1.00 39.66 118 ARG A N 1
ATOM 928 C CA . ARG A 1 118 ? -13.218 14.809 21.726 1.00 39.66 118 ARG A CA 1
ATOM 929 C C . ARG A 1 118 ? -14.371 15.713 22.118 1.00 39.66 118 ARG A C 1
ATOM 931 O O . ARG A 1 118 ? -14.074 16.724 22.789 1.00 39.66 118 ARG A O 1
#

Radius of gyration: 15.19 Å; chains: 1; bounding box: 37×25×40 Å

Foldseek 3Di:
DPPLVVLLVVLVVCVVVLVVVCVVPVQQLVSLQVNLLNCLSVVNNVSSVVSLVSSQVSDPQRALVSLQSVLVSCVVSVVLVVSLVSLVVSCVRVVPDVVSVVSNVVSCVVVVVVVVVD